Protein AF-A0A353TZP6-F1 (afdb_monomer)

Solvent-accessible surface area (backbone atoms only — not comparable to full-atom values): 6422 Å² total; per-residue (Å²): 141,82,79,86,77,81,79,74,49,71,65,54,69,53,49,50,61,51,52,54,53,61,46,69,48,57,64,72,59,34,50,53,50,16,57,54,48,21,53,50,44,58,71,74,45,66,64,47,69,60,54,48,53,51,46,45,72,78,41,69,90,55,53,74,68,54,53,49,53,51,51,55,51,47,39,43,52,53,27,42,50,53,33,48,58,42,34,63,77,69,56,56,67,72,63,48,59,77,73,54,81,80,77,70,71,90,80,112

Structure (mmCIF, N/CA/C/O backbone):
data_AF-A0A353TZP6-F1
#
_entry.id   AF-A0A353TZP6-F1
#
loop_
_atom_site.group_PDB
_atom_site.id
_atom_site.type_symbol
_atom_site.label_atom_id
_atom_site.label_alt_id
_atom_site.label_comp_id
_atom_site.label_asym_id
_atom_site.label_entity_id
_atom_site.label_seq_id
_atom_site.pdbx_PDB_ins_code
_atom_site.Cartn_x
_atom_site.Cartn_y
_atom_site.Cartn_z
_atom_site.occupancy
_atom_site.B_iso_or_equiv
_atom_site.auth_seq_id
_atom_site.auth_comp_id
_atom_site.auth_asym_id
_atom_site.auth_atom_id
_atom_site.pdbx_PDB_model_num
ATOM 1 N N . MET A 1 1 ? -3.359 32.025 -40.042 1.00 48.66 1 MET A N 1
ATOM 2 C CA . MET A 1 1 ? -3.368 30.663 -39.461 1.00 48.66 1 MET A CA 1
ATOM 3 C C . MET A 1 1 ? -1.935 30.156 -39.372 1.00 48.66 1 MET A C 1
ATOM 5 O O . MET A 1 1 ? -1.384 29.779 -40.392 1.00 48.66 1 MET A O 1
ATOM 9 N N . SER A 1 2 ? -1.312 30.168 -38.189 1.00 39.16 2 SER A N 1
ATOM 10 C CA . SER A 1 2 ? -0.039 29.461 -37.958 1.00 39.16 2 SER A CA 1
ATOM 11 C C . SER A 1 2 ? 0.246 29.301 -36.458 1.00 39.16 2 SER A C 1
ATOM 13 O O . SER A 1 2 ? 0.691 30.234 -35.798 1.00 39.16 2 SER A O 1
ATOM 15 N N . ARG A 1 3 ? -0.046 28.091 -35.958 1.00 51.03 3 ARG A N 1
ATOM 16 C CA . ARG A 1 3 ? 0.529 27.388 -34.793 1.00 51.03 3 ARG A CA 1
ATOM 17 C C . ARG A 1 3 ? 0.862 28.225 -33.546 1.00 51.03 3 ARG A C 1
ATOM 19 O O . ARG A 1 3 ? 1.991 28.677 -33.367 1.00 51.03 3 ARG A O 1
ATOM 26 N N . GLN A 1 4 ? -0.074 28.261 -32.596 1.00 44.69 4 GLN A N 1
ATOM 27 C CA . GLN A 1 4 ? 0.276 28.401 -31.180 1.00 44.69 4 GLN A CA 1
ATOM 28 C C . GLN A 1 4 ? 1.163 27.210 -30.780 1.00 44.69 4 GLN A C 1
ATOM 30 O O . GLN A 1 4 ? 0.711 26.068 -30.756 1.00 44.69 4 GLN A O 1
ATOM 35 N N . LYS A 1 5 ? 2.448 27.465 -30.512 1.00 51.31 5 LYS A N 1
ATOM 36 C CA . LYS A 1 5 ? 3.349 26.500 -29.869 1.00 51.31 5 LYS A CA 1
ATOM 37 C C . LYS A 1 5 ? 2.804 26.202 -28.469 1.00 51.31 5 LYS A C 1
ATOM 39 O O . LYS A 1 5 ? 2.803 27.084 -27.615 1.00 51.31 5 LYS A O 1
ATOM 44 N N . GLU A 1 6 ? 2.347 24.971 -28.261 1.00 57.94 6 GLU A N 1
ATOM 45 C CA . GLU A 1 6 ? 2.032 24.368 -26.962 1.00 57.94 6 GLU A CA 1
ATOM 46 C C . GLU A 1 6 ? 3.129 24.713 -25.937 1.00 57.94 6 GLU A C 1
ATOM 48 O O . GLU A 1 6 ? 4.236 24.171 -25.975 1.00 57.94 6 GLU A O 1
ATOM 53 N N . LYS A 1 7 ? 2.856 25.642 -25.013 1.00 61.22 7 LYS A N 1
ATOM 54 C CA . LYS A 1 7 ? 3.734 25.873 -23.861 1.00 61.22 7 LYS A CA 1
ATOM 55 C C . LYS A 1 7 ? 3.532 24.714 -22.889 1.00 61.22 7 LYS A C 1
ATOM 57 O O . LYS A 1 7 ? 2.684 24.785 -22.004 1.00 61.22 7 LYS A O 1
ATOM 62 N N . ARG A 1 8 ? 4.290 23.630 -23.060 1.00 67.88 8 ARG A N 1
ATOM 63 C CA . ARG A 1 8 ? 4.352 22.560 -22.055 1.00 67.88 8 ARG A CA 1
ATOM 64 C C . ARG A 1 8 ? 4.855 23.168 -20.744 1.00 67.88 8 ARG A C 1
ATOM 66 O O . ARG A 1 8 ? 5.929 23.764 -20.712 1.00 67.88 8 ARG A O 1
ATOM 73 N N . SER A 1 9 ? 4.048 23.074 -19.686 1.00 82.62 9 SER A N 1
ATOM 74 C CA . SER A 1 9 ? 4.417 23.548 -18.347 1.00 82.62 9 SER A CA 1
ATOM 75 C C . SER A 1 9 ? 5.712 22.868 -17.895 1.00 82.62 9 SER A C 1
ATOM 77 O O . SER A 1 9 ? 5.877 21.669 -18.114 1.00 82.62 9 SER A O 1
ATOM 79 N N . LEU A 1 10 ? 6.615 23.602 -17.237 1.00 83.25 10 LEU A N 1
ATOM 80 C CA . LEU A 1 10 ? 7.865 23.049 -16.697 1.00 83.25 10 LEU A CA 1
ATOM 81 C C . LEU A 1 10 ? 7.599 21.801 -15.833 1.00 83.25 10 LEU A C 1
ATOM 83 O O . LEU A 1 10 ? 8.314 20.806 -15.932 1.00 83.25 10 LEU A O 1
ATOM 87 N N . GLY A 1 11 ? 6.508 21.826 -15.058 1.00 87.75 11 GLY A N 1
ATOM 88 C CA . GLY A 1 11 ? 6.066 20.685 -14.257 1.00 87.75 11 GLY A CA 1
ATOM 89 C C . GLY A 1 11 ? 5.695 19.465 -15.102 1.00 87.75 11 GLY A C 1
ATOM 90 O O . GLY A 1 11 ? 6.050 18.351 -14.739 1.00 87.75 11 GLY A O 1
ATOM 91 N N . PHE A 1 12 ? 5.061 19.660 -16.262 1.00 89.56 12 PHE A N 1
ATOM 92 C CA . PHE A 1 12 ? 4.754 18.569 -17.192 1.00 89.56 12 PHE A CA 1
ATOM 93 C C . PHE A 1 12 ? 6.031 17.954 -17.774 1.00 89.56 12 PHE A C 1
ATOM 95 O O . PHE A 1 12 ? 6.164 16.734 -17.830 1.00 89.56 12 PHE A O 1
ATOM 102 N N . THR A 1 13 ? 6.995 18.797 -18.149 1.00 90.38 13 THR A N 1
ATOM 103 C CA . THR A 1 13 ? 8.277 18.358 -18.717 1.00 90.38 13 THR A CA 1
ATOM 104 C C . THR A 1 13 ? 9.092 17.504 -17.742 1.00 90.38 13 THR A C 1
ATOM 106 O O . THR A 1 13 ? 9.821 16.628 -18.190 1.00 90.38 13 THR A O 1
ATOM 109 N N . ILE A 1 14 ? 8.948 17.713 -16.427 1.00 92.06 14 ILE A N 1
ATOM 110 C CA . ILE A 1 14 ? 9.623 16.911 -15.391 1.00 92.06 14 ILE A CA 1
ATOM 111 C C . ILE A 1 14 ? 8.786 15.692 -14.980 1.00 92.06 14 ILE A C 1
ATOM 113 O O . ILE A 1 14 ? 9.313 14.586 -14.871 1.00 92.06 14 ILE A O 1
ATOM 117 N N . ALA A 1 15 ? 7.482 15.870 -14.760 1.00 92.31 15 ALA A N 1
ATOM 118 C CA . ALA A 1 15 ? 6.611 14.796 -14.293 1.00 92.31 15 ALA A CA 1
ATOM 119 C C . ALA A 1 15 ? 6.491 13.667 -15.322 1.00 92.31 15 ALA A C 1
ATOM 121 O O . ALA A 1 15 ? 6.508 12.500 -14.945 1.00 92.31 15 ALA A O 1
ATOM 122 N N . TYR A 1 16 ? 6.417 13.994 -16.614 1.00 92.50 16 TYR A N 1
ATOM 123 C CA . TYR A 1 16 ? 6.265 12.999 -17.674 1.00 92.50 16 TYR A CA 1
ATOM 124 C C . TYR A 1 16 ? 7.407 11.961 -17.719 1.00 92.50 16 TYR A C 1
ATOM 126 O O . TYR A 1 16 ? 7.112 10.771 -17.586 1.00 92.50 16 TYR A O 1
ATOM 134 N N . PRO A 1 1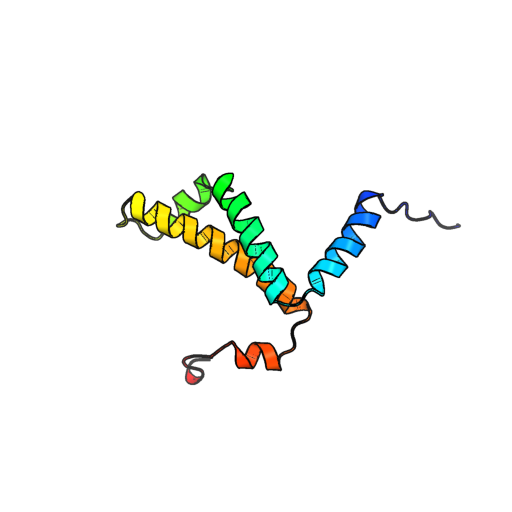7 ? 8.698 12.340 -17.853 1.00 93.81 17 PRO A N 1
ATOM 135 C CA . PRO A 1 17 ? 9.789 11.366 -17.864 1.00 93.81 17 PRO A CA 1
ATOM 136 C C . PRO A 1 17 ? 9.927 10.624 -16.530 1.00 93.81 17 PRO A C 1
ATOM 138 O O . PRO A 1 17 ? 10.264 9.443 -16.534 1.00 93.81 17 PRO A O 1
ATOM 141 N N . LEU A 1 18 ? 9.626 11.272 -15.399 1.00 91.56 18 LEU A N 1
ATOM 142 C CA . LEU A 1 18 ? 9.648 10.628 -14.085 1.00 91.56 18 LEU A CA 1
ATOM 143 C C . LEU A 1 18 ? 8.595 9.518 -13.979 1.00 91.56 18 LEU A C 1
ATOM 145 O O . LEU A 1 18 ? 8.916 8.399 -13.586 1.00 91.56 18 LEU A O 1
ATOM 149 N N . LEU A 1 19 ? 7.347 9.812 -14.352 1.00 89.50 19 LEU A N 1
ATOM 150 C CA . LEU A 1 19 ? 6.262 8.831 -14.349 1.00 89.50 19 LEU A CA 1
ATOM 151 C C . LEU A 1 19 ? 6.547 7.690 -15.327 1.00 89.50 19 LEU A C 1
ATOM 153 O O . LEU A 1 19 ? 6.322 6.530 -14.990 1.00 89.50 19 LEU A O 1
ATOM 157 N N . TRP A 1 20 ? 7.095 8.004 -16.504 1.00 90.62 20 TRP A N 1
ATOM 158 C CA . TRP A 1 20 ? 7.509 6.997 -17.480 1.00 90.62 20 TRP A CA 1
ATOM 159 C C . TRP A 1 20 ? 8.605 6.072 -16.931 1.00 90.62 20 TRP A C 1
ATOM 161 O O . TRP A 1 20 ? 8.513 4.854 -17.087 1.00 90.62 20 TRP A O 1
ATOM 171 N N . LEU A 1 21 ? 9.604 6.627 -16.233 1.00 91.19 21 LEU A N 1
ATOM 172 C CA . LEU A 1 21 ? 10.664 5.850 -15.589 1.00 91.19 21 LEU A CA 1
ATOM 173 C C . LEU A 1 21 ? 10.093 4.925 -14.507 1.00 91.19 21 LEU A C 1
ATOM 175 O O . LEU A 1 21 ? 10.389 3.733 -14.510 1.00 91.19 21 LEU A O 1
ATOM 179 N N . ILE A 1 22 ? 9.246 5.460 -13.618 1.00 89.06 22 ILE A N 1
ATOM 180 C CA . ILE A 1 22 ? 8.606 4.692 -12.539 1.00 89.06 22 ILE A CA 1
ATOM 181 C C . ILE A 1 22 ? 7.772 3.548 -13.117 1.00 89.06 22 ILE A C 1
ATOM 183 O O . ILE A 1 22 ? 7.868 2.420 -12.641 1.00 89.06 22 ILE A O 1
ATOM 187 N N . ALA A 1 23 ? 6.999 3.810 -14.173 1.00 88.19 23 ALA A N 1
ATOM 188 C CA . ALA A 1 23 ? 6.130 2.807 -14.775 1.00 88.19 23 ALA A CA 1
ATOM 189 C C . ALA A 1 23 ? 6.896 1.627 -15.394 1.00 88.19 23 ALA A C 1
ATOM 191 O O . ALA A 1 23 ? 6.327 0.549 -15.551 1.00 88.19 23 ALA A O 1
ATOM 192 N N . ARG A 1 24 ? 8.180 1.807 -15.728 1.00 90.25 24 ARG A N 1
ATOM 193 C CA . ARG A 1 24 ? 9.032 0.776 -16.336 1.00 90.25 24 ARG A CA 1
ATOM 194 C C . ARG A 1 24 ? 9.932 0.050 -15.330 1.00 90.25 24 ARG A C 1
ATOM 196 O O . ARG A 1 24 ? 10.731 -0.797 -15.730 1.00 90.25 24 ARG A O 1
ATOM 203 N N . LEU A 1 25 ? 9.8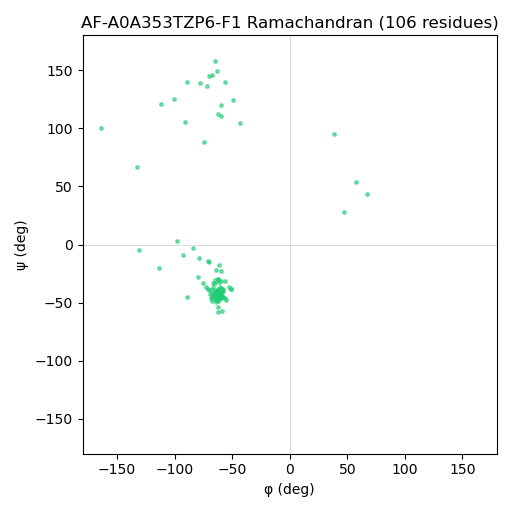20 0.369 -14.039 1.00 91.25 25 LEU A N 1
ATOM 204 C CA . LEU A 1 25 ? 10.587 -0.295 -12.990 1.00 91.25 25 LEU A CA 1
ATOM 205 C C . LEU A 1 25 ? 10.160 -1.763 -12.815 1.00 91.25 25 LEU A C 1
ATOM 207 O O . LEU A 1 25 ? 8.976 -2.089 -12.921 1.00 91.25 25 LEU A O 1
ATOM 211 N N . PRO A 1 26 ? 11.100 -2.666 -12.481 1.00 90.38 26 PRO A N 1
ATOM 212 C CA . PRO A 1 26 ? 10.766 -4.017 -12.061 1.00 90.38 26 PRO A CA 1
ATOM 213 C C . PRO A 1 26 ? 9.953 -4.001 -10.761 1.00 90.38 26 PRO A C 1
ATOM 215 O O . PRO A 1 26 ? 10.167 -3.171 -9.875 1.00 90.38 26 PRO A O 1
ATOM 218 N N . LEU A 1 27 ? 9.077 -4.996 -10.611 1.00 88.69 27 LEU A N 1
ATOM 219 C CA . LEU A 1 27 ? 8.140 -5.114 -9.491 1.00 88.69 27 LEU A CA 1
ATOM 220 C C . LEU A 1 27 ? 8.815 -5.026 -8.105 1.00 88.69 27 LEU A C 1
ATOM 222 O O . LEU A 1 27 ? 8.275 -4.410 -7.193 1.00 88.69 27 LEU A O 1
ATOM 226 N N . ALA A 1 28 ? 10.026 -5.572 -7.950 1.00 91.44 28 ALA A N 1
ATOM 227 C CA . ALA A 1 28 ? 10.775 -5.498 -6.692 1.00 91.44 28 ALA A CA 1
ATOM 228 C C . ALA A 1 28 ? 11.096 -4.051 -6.261 1.00 91.44 28 ALA A C 1
ATOM 230 O O . ALA A 1 28 ? 10.995 -3.724 -5.079 1.00 91.44 28 ALA A O 1
ATOM 231 N N . LEU A 1 29 ? 11.440 -3.170 -7.209 1.00 94.12 29 LEU A N 1
ATOM 232 C CA . LEU A 1 29 ? 11.697 -1.757 -6.914 1.00 94.12 29 LEU A CA 1
ATOM 233 C C . LEU A 1 29 ? 10.399 -1.008 -6.604 1.00 94.12 29 LEU A C 1
ATOM 235 O O . LEU A 1 29 ? 10.380 -0.179 -5.696 1.00 94.12 29 LEU A O 1
ATOM 239 N N . LEU A 1 30 ? 9.304 -1.343 -7.294 1.00 94.12 30 LEU A N 1
ATOM 240 C CA . LEU A 1 30 ? 7.982 -0.791 -6.994 1.00 94.12 30 LEU A CA 1
ATOM 241 C C . LEU A 1 30 ? 7.522 -1.153 -5.571 1.00 94.12 30 LEU A C 1
ATOM 243 O O . LEU A 1 30 ? 7.018 -0.281 -4.869 1.00 94.12 30 LEU A O 1
ATOM 247 N N . TYR A 1 31 ? 7.789 -2.370 -5.086 1.00 94.88 31 TYR A N 1
ATOM 248 C CA . TYR A 1 31 ? 7.551 -2.721 -3.676 1.00 94.88 31 TYR A CA 1
ATOM 249 C C . TYR A 1 31 ? 8.466 -1.959 -2.703 1.00 94.88 31 TYR A C 1
ATOM 251 O O . TYR A 1 31 ? 8.044 -1.606 -1.602 1.00 94.88 31 TYR A O 1
ATOM 259 N N . GLY A 1 32 ? 9.705 -1.647 -3.096 1.00 96.19 32 GLY A N 1
ATOM 260 C CA . GLY A 1 32 ? 10.573 -0.748 -2.328 1.00 96.19 32 GLY A CA 1
ATOM 261 C C . GLY A 1 32 ? 9.958 0.648 -2.170 1.00 96.19 32 GLY A C 1
ATOM 262 O O . GLY A 1 32 ? 9.891 1.179 -1.060 1.00 96.19 32 GLY A O 1
ATOM 263 N N . I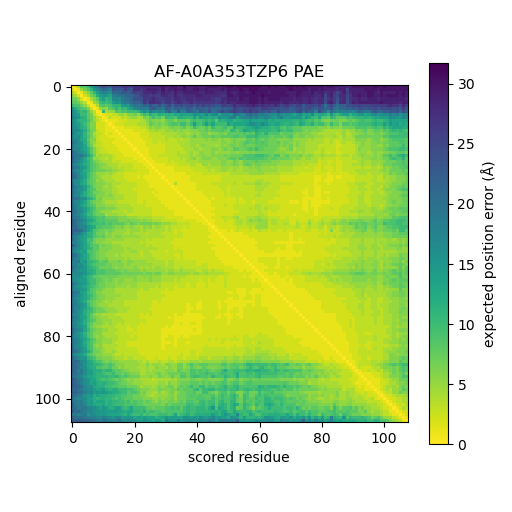LE A 1 33 ? 9.427 1.203 -3.265 1.00 95.06 33 ILE A N 1
ATOM 264 C CA . ILE A 1 33 ? 8.688 2.473 -3.259 1.00 95.06 33 ILE A CA 1
ATOM 265 C C . ILE A 1 33 ? 7.421 2.354 -2.401 1.00 95.06 33 ILE A C 1
ATOM 267 O O . ILE A 1 33 ? 7.166 3.240 -1.587 1.00 95.06 33 ILE A O 1
ATOM 271 N N . SER A 1 34 ? 6.664 1.257 -2.514 1.00 96.75 34 SER A N 1
ATOM 272 C CA . SER A 1 34 ? 5.487 0.993 -1.673 1.00 96.75 34 SER A CA 1
ATOM 273 C C . SER A 1 34 ? 5.831 1.039 -0.184 1.00 96.75 34 SER A C 1
ATOM 275 O O . SER A 1 34 ? 5.170 1.741 0.579 1.00 96.75 34 SER A O 1
ATOM 277 N N . ASN A 1 35 ? 6.910 0.374 0.240 1.00 97.31 35 ASN A N 1
ATOM 278 C CA . ASN A 1 35 ? 7.343 0.381 1.637 1.00 97.31 35 ASN A CA 1
ATOM 279 C C . ASN A 1 35 ? 7.677 1.792 2.139 1.00 97.31 35 ASN A C 1
ATOM 281 O O . ASN A 1 35 ? 7.315 2.151 3.262 1.00 97.31 35 ASN A O 1
ATOM 285 N N . PHE A 1 36 ? 8.329 2.605 1.307 1.00 97.06 36 PHE A N 1
ATOM 286 C CA . PHE A 1 36 ? 8.601 4.004 1.627 1.00 97.06 36 PHE A CA 1
ATOM 287 C C . PHE A 1 36 ? 7.308 4.828 1.738 1.00 97.06 36 PHE A C 1
ATOM 289 O O . PHE A 1 36 ? 7.104 5.541 2.724 1.00 97.06 36 PHE A O 1
ATOM 296 N N . LEU A 1 37 ? 6.393 4.684 0.774 1.00 96.25 37 LEU A N 1
ATOM 297 C CA . LEU A 1 37 ? 5.088 5.348 0.793 1.00 96.25 37 LEU A CA 1
ATOM 298 C C . LEU A 1 37 ? 4.253 4.926 2.003 1.00 96.25 37 LEU A C 1
ATOM 300 O O . LEU A 1 37 ? 3.624 5.777 2.626 1.00 96.25 37 LEU A O 1
ATOM 304 N N . PHE A 1 38 ? 4.292 3.651 2.387 1.00 97.50 38 PHE A N 1
ATOM 305 C CA . PHE A 1 38 ? 3.619 3.138 3.575 1.00 97.50 38 PHE A CA 1
ATOM 306 C C . PHE A 1 38 ? 4.060 3.895 4.831 1.00 97.50 38 PHE A C 1
ATOM 308 O O . PHE A 1 38 ? 3.205 4.322 5.607 1.00 97.50 38 PHE A O 1
ATOM 315 N N . ILE A 1 39 ? 5.367 4.114 5.019 1.00 97.31 39 ILE A N 1
ATOM 316 C CA . ILE A 1 39 ? 5.894 4.852 6.179 1.00 97.31 39 ILE A CA 1
ATOM 317 C C . ILE A 1 39 ? 5.341 6.281 6.200 1.00 97.31 39 ILE A C 1
ATOM 319 O O . ILE A 1 39 ? 4.885 6.746 7.245 1.00 97.31 39 ILE A O 1
ATOM 323 N N . ILE A 1 40 ? 5.316 6.954 5.048 1.00 96.88 40 ILE A N 1
ATOM 324 C CA . ILE A 1 40 ? 4.763 8.308 4.907 1.00 96.88 40 ILE A CA 1
ATOM 325 C C . ILE A 1 40 ? 3.264 8.304 5.237 1.00 96.88 40 ILE A C 1
ATOM 327 O O . ILE A 1 40 ? 2.814 8.996 6.148 1.00 96.88 40 ILE A O 1
ATOM 331 N N . VAL A 1 41 ? 2.474 7.499 4.530 1.00 95.69 41 VAL A N 1
ATOM 332 C CA . VAL A 1 41 ? 1.009 7.456 4.645 1.00 95.69 41 VAL A CA 1
ATOM 333 C C . VAL A 1 41 ? 0.577 7.077 6.066 1.00 95.69 41 VAL A C 1
ATOM 335 O O . VAL A 1 41 ? -0.320 7.714 6.632 1.00 95.69 41 VAL A O 1
ATOM 338 N N . ALA A 1 42 ? 1.234 6.082 6.669 1.00 95.50 42 ALA A N 1
ATOM 339 C CA . ALA A 1 42 ? 0.962 5.653 8.034 1.00 95.50 42 ALA A CA 1
ATOM 340 C C . ALA A 1 42 ? 1.423 6.686 9.075 1.00 95.50 42 ALA A C 1
ATOM 342 O O . ALA A 1 42 ? 0.696 6.919 10.044 1.00 95.50 42 ALA A O 1
ATOM 343 N N . GLY A 1 43 ? 2.581 7.325 8.865 1.00 94.62 43 GLY A N 1
ATOM 344 C CA . GLY A 1 43 ? 3.151 8.339 9.757 1.00 94.62 43 GLY A CA 1
ATOM 345 C C . GLY A 1 43 ? 2.333 9.630 9.802 1.00 94.62 43 GLY A C 1
ATOM 346 O O . GLY A 1 43 ? 2.001 10.111 10.883 1.00 94.62 43 G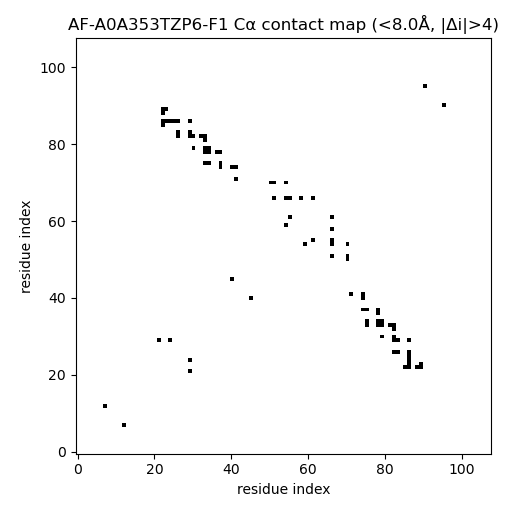LY A O 1
ATOM 347 N N . PHE A 1 44 ? 1.917 10.146 8.642 1.00 95.44 44 PHE A N 1
ATOM 348 C CA . PHE A 1 44 ? 1.072 11.343 8.551 1.00 95.44 44 PHE A CA 1
ATOM 349 C C . PHE A 1 44 ? -0.411 11.068 8.846 1.00 95.44 44 PHE A C 1
ATOM 351 O O . PHE A 1 44 ? -1.199 11.999 9.014 1.00 95.44 44 PHE A O 1
ATOM 358 N N . GLY A 1 45 ? -0.824 9.799 8.920 1.00 93.19 45 GLY A N 1
ATOM 35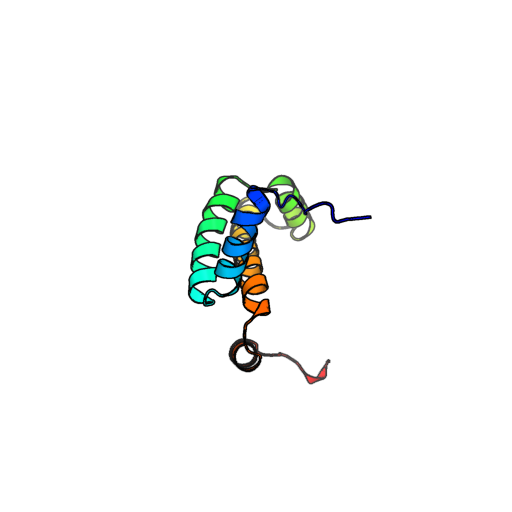9 C CA . GLY A 1 45 ? -2.210 9.430 9.201 1.00 93.19 45 GLY A CA 1
ATOM 360 C C . GLY A 1 45 ? -3.174 9.822 8.077 1.00 93.19 45 GLY A C 1
ATOM 361 O O . GLY A 1 45 ? -4.268 10.333 8.346 1.00 93.19 45 GLY A O 1
ATOM 362 N N . TYR A 1 46 ? -2.780 9.575 6.827 1.00 93.50 46 TYR A N 1
ATOM 363 C CA . TYR A 1 46 ? -3.583 9.876 5.641 1.00 93.50 46 TYR A CA 1
ATOM 364 C C . TYR A 1 46 ? -5.026 9.357 5.771 1.00 93.50 46 TYR A C 1
ATOM 366 O O . TYR A 1 46 ? -5.259 8.181 6.025 1.00 93.50 46 TYR A O 1
ATOM 374 N N . ARG A 1 47 ? -6.020 10.244 5.608 1.00 94.56 47 ARG A N 1
ATOM 375 C CA . ARG A 1 47 ? -7.470 9.936 5.669 1.00 94.56 47 ARG A CA 1
ATOM 376 C C . ARG A 1 47 ? -7.910 9.078 6.867 1.00 94.56 47 ARG A C 1
ATOM 378 O O . ARG A 1 47 ? -8.951 8.420 6.811 1.00 94.56 47 ARG A O 1
ATOM 385 N N . ARG A 1 48 ? -7.192 9.154 7.993 1.00 96.19 48 ARG A N 1
ATOM 386 C CA . ARG A 1 48 ? -7.432 8.321 9.183 1.00 96.19 48 ARG A CA 1
ATOM 387 C C . ARG A 1 48 ? -8.887 8.318 9.657 1.00 96.19 48 ARG A C 1
ATOM 389 O O . ARG A 1 48 ? -9.383 7.272 10.061 1.00 96.19 48 ARG A O 1
ATOM 396 N N . LYS A 1 49 ? -9.580 9.463 9.596 1.00 97.06 49 LYS A N 1
ATOM 397 C CA . LYS A 1 49 ? -10.996 9.583 9.997 1.00 97.06 49 LYS A CA 1
ATOM 398 C C . LYS A 1 49 ? -11.919 8.712 9.140 1.00 97.06 49 LYS A C 1
ATOM 400 O O . LYS A 1 49 ? -12.754 7.999 9.685 1.00 97.06 49 LYS A O 1
ATOM 405 N N . VAL A 1 50 ? -11.744 8.752 7.818 1.00 97.88 50 VAL A N 1
ATOM 406 C CA . VAL A 1 50 ? -12.566 7.982 6.871 1.00 97.88 50 VAL A CA 1
ATOM 407 C C . VAL A 1 50 ? -12.283 6.493 7.023 1.00 97.88 50 VAL A C 1
ATOM 409 O O . VAL A 1 50 ? -13.215 5.709 7.152 1.00 97.88 50 VAL A O 1
ATOM 412 N N . ILE A 1 51 ? -11.004 6.117 7.098 1.00 97.31 51 ILE A N 1
ATOM 413 C CA . ILE A 1 51 ? -10.604 4.715 7.265 1.00 97.31 51 ILE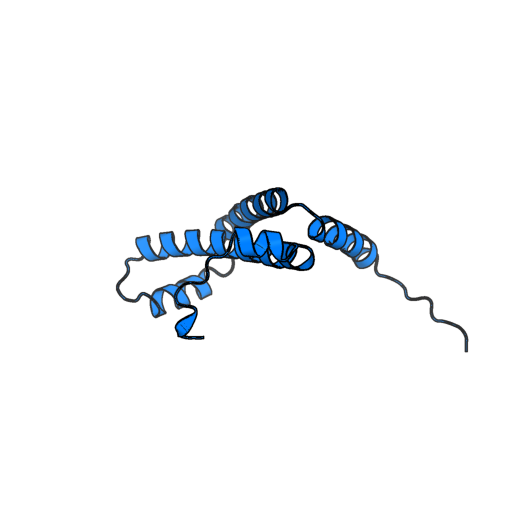 A CA 1
ATOM 414 C C . ILE A 1 51 ? -11.162 4.158 8.577 1.00 97.31 51 ILE A C 1
ATOM 416 O O . ILE A 1 51 ? -11.756 3.090 8.582 1.00 97.31 51 ILE A O 1
ATOM 420 N N . ASN A 1 52 ? -11.056 4.904 9.680 1.00 97.06 52 ASN A N 1
ATOM 421 C CA . ASN A 1 52 ? -11.626 4.481 10.959 1.00 97.06 52 ASN A CA 1
ATOM 422 C C . ASN A 1 52 ? -13.140 4.325 10.918 1.00 97.06 52 ASN A C 1
ATOM 424 O O . ASN A 1 52 ? -13.648 3.352 11.461 1.00 97.06 52 ASN A O 1
ATOM 428 N N . LYS A 1 53 ? -13.853 5.273 10.301 1.00 98.00 53 LYS A N 1
ATOM 429 C CA . LYS A 1 53 ? -15.308 5.184 10.161 1.00 98.00 53 LYS A CA 1
ATOM 430 C C . LYS A 1 53 ? -15.696 3.917 9.397 1.00 98.00 53 LYS A C 1
ATOM 432 O O . LYS A 1 53 ? -16.548 3.173 9.861 1.00 98.00 53 LYS A O 1
ATOM 437 N N . ASN A 1 54 ? -15.020 3.639 8.285 1.00 98.12 54 ASN A N 1
ATOM 438 C CA . ASN A 1 54 ? -15.277 2.439 7.494 1.00 98.12 54 ASN A CA 1
ATOM 439 C C . ASN A 1 54 ? -14.959 1.166 8.286 1.00 98.12 54 ASN A C 1
ATOM 441 O O . ASN A 1 54 ? -15.793 0.275 8.346 1.00 98.12 54 ASN A O 1
ATOM 445 N N . LEU A 1 55 ? -13.805 1.105 8.958 1.00 97.94 55 LEU A N 1
ATOM 446 C CA . LEU A 1 55 ? -13.423 -0.067 9.748 1.00 97.94 55 LEU A CA 1
ATOM 447 C C . LEU A 1 55 ? -14.382 -0.333 10.912 1.00 97.94 55 LEU A C 1
ATOM 449 O O . LEU A 1 55 ? -14.709 -1.486 11.152 1.00 97.94 55 LEU A O 1
ATOM 453 N N . LYS A 1 56 ? -14.863 0.704 11.606 1.00 97.69 56 LYS A N 1
ATOM 454 C CA . LYS A 1 56 ? -15.864 0.546 12.674 1.00 97.69 56 LYS A CA 1
ATOM 455 C C . LYS A 1 56 ? -17.212 0.070 12.142 1.00 97.69 56 LYS A C 1
ATOM 457 O O . LYS A 1 56 ? -17.871 -0.721 12.799 1.00 97.69 56 LYS A O 1
ATOM 462 N N . ASN A 1 57 ? -17.606 0.529 10.956 1.00 97.88 57 ASN A N 1
ATOM 463 C CA . ASN A 1 57 ? -18.842 0.081 10.321 1.00 97.88 57 ASN A CA 1
ATOM 464 C C . ASN A 1 57 ? -18.738 -1.369 9.818 1.00 97.88 57 ASN A C 1
ATOM 466 O O . ASN A 1 57 ? -19.706 -2.111 9.912 1.00 97.88 57 ASN A O 1
ATOM 470 N N . SER A 1 58 ? -17.582 -1.769 9.279 1.00 97.69 58 SER A N 1
ATOM 471 C CA . SER A 1 58 ? -17.349 -3.126 8.763 1.00 97.69 58 SER A CA 1
ATOM 472 C C . SER A 1 58 ? -17.046 -4.149 9.859 1.00 97.69 58 SER A C 1
ATOM 474 O O . SER A 1 58 ? -17.314 -5.330 9.675 1.00 97.69 58 SER A O 1
ATOM 476 N N . PHE A 1 59 ? -16.473 -3.709 10.982 1.00 97.31 59 PHE A N 1
ATOM 477 C CA . PHE A 1 59 ? -16.074 -4.558 12.103 1.00 97.31 59 PHE A CA 1
ATOM 478 C C . PHE A 1 59 ? -16.548 -3.954 13.436 1.00 97.31 59 PHE A C 1
ATOM 480 O O . PHE A 1 59 ? -15.715 -3.518 14.238 1.00 97.31 59 PHE A O 1
ATOM 487 N N . PRO A 1 60 ? -17.870 -3.901 13.677 1.00 95.81 60 PRO A N 1
ATOM 488 C CA . PRO A 1 60 ? -18.435 -3.249 14.859 1.00 95.81 60 PRO A CA 1
ATOM 489 C C . PRO A 1 60 ? -17.997 -3.905 16.176 1.00 95.81 60 PRO A C 1
ATOM 491 O O . PRO A 1 60 ? -17.842 -3.209 17.176 1.00 95.81 60 PRO A O 1
ATOM 494 N N . ASP A 1 61 ? -17.717 -5.210 16.163 1.00 97.69 61 ASP A N 1
ATOM 495 C CA . ASP A 1 61 ? -17.364 -5.984 17.362 1.00 97.69 61 ASP A CA 1
ATOM 496 C C . ASP A 1 61 ? -15.876 -5.894 17.748 1.00 97.69 61 ASP A C 1
ATOM 498 O O . ASP A 1 61 ? -15.446 -6.478 18.742 1.00 97.69 61 ASP A O 1
ATOM 502 N N . LYS A 1 62 ? -15.050 -5.191 16.958 1.00 96.88 62 LYS A N 1
ATOM 503 C CA . LYS A 1 62 ? -13.602 -5.103 17.190 1.00 96.88 62 LYS A CA 1
ATOM 504 C C . LYS A 1 62 ? -13.225 -3.947 18.104 1.00 96.88 62 LYS A C 1
ATOM 506 O O . LYS A 1 62 ? -13.690 -2.820 17.955 1.00 96.88 62 LYS A O 1
ATOM 511 N N . SER A 1 63 ? -12.267 -4.206 18.990 1.00 97.56 63 SER A N 1
ATOM 512 C CA . SER A 1 63 ? -11.694 -3.179 19.862 1.00 97.56 63 SER A CA 1
ATOM 513 C C . SER A 1 63 ? -10.932 -2.104 19.072 1.00 97.56 63 SER A C 1
ATOM 515 O O . SER A 1 63 ? -10.405 -2.340 17.982 1.00 97.56 63 SER A O 1
ATOM 517 N N . GLU A 1 64 ? -10.763 -0.915 19.658 1.00 96.50 64 GLU A N 1
ATOM 518 C CA . GLU A 1 64 ? -9.977 0.175 19.050 1.00 96.50 64 GLU A CA 1
ATOM 519 C C . GLU A 1 64 ? -8.529 -0.231 18.715 1.00 96.50 64 GLU A C 1
ATOM 521 O O . GLU A 1 64 ? -7.939 0.258 17.744 1.00 96.50 64 GLU A O 1
ATOM 526 N N . LEU A 1 65 ? -7.944 -1.140 19.504 1.00 97.44 65 LEU A N 1
ATOM 527 C CA . LEU A 1 65 ? -6.601 -1.667 19.266 1.00 97.44 65 LEU A CA 1
ATOM 528 C C . LEU A 1 65 ? -6.558 -2.556 18.021 1.00 97.44 65 LEU A C 1
ATOM 530 O O . LEU A 1 65 ? -5.640 -2.423 17.209 1.00 97.44 65 LEU A O 1
ATOM 534 N N . GLU A 1 66 ? -7.552 -3.422 17.832 1.00 98.12 66 GLU A N 1
ATOM 535 C CA . GLU A 1 66 ? -7.675 -4.234 16.621 1.00 98.12 66 GLU A CA 1
ATOM 536 C C . GLU A 1 66 ? -7.948 -3.367 15.394 1.00 98.12 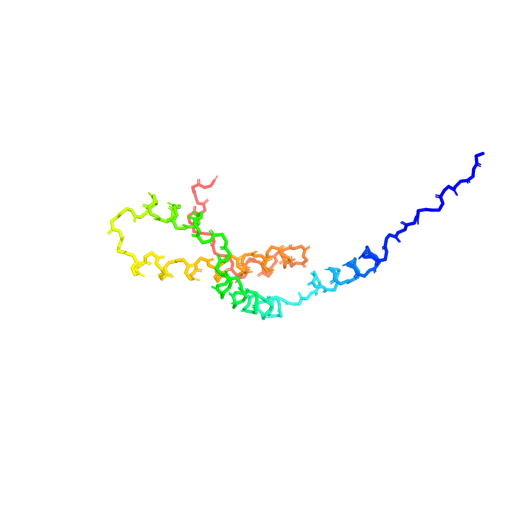66 GLU A C 1
ATOM 538 O O . GLU A 1 66 ? -7.266 -3.515 14.381 1.00 98.12 66 GLU A O 1
ATOM 543 N N . ILE A 1 67 ? -8.859 -2.394 15.499 1.00 98.06 67 ILE A N 1
ATOM 544 C CA . ILE A 1 67 ? -9.131 -1.431 14.424 1.00 98.06 67 ILE A CA 1
ATOM 545 C C . ILE A 1 67 ? -7.850 -0.676 14.044 1.00 98.06 67 ILE A C 1
ATOM 547 O O . ILE A 1 67 ? -7.568 -0.463 12.863 1.00 98.06 67 ILE A O 1
ATOM 551 N N . ARG A 1 68 ? -7.014 -0.299 15.023 1.00 96.88 68 ARG A N 1
ATOM 552 C CA . ARG A 1 68 ? -5.698 0.299 14.757 1.00 96.88 68 ARG A CA 1
ATOM 553 C C . ARG A 1 68 ? -4.759 -0.655 14.020 1.00 96.88 68 ARG A C 1
ATOM 555 O O . ARG A 1 68 ? -4.092 -0.190 13.097 1.00 96.88 68 ARG A O 1
ATOM 562 N N . LYS A 1 69 ? -4.689 -1.932 14.405 1.00 97.88 69 LYS A N 1
ATOM 563 C CA . LYS A 1 69 ? -3.862 -2.935 13.711 1.00 97.88 69 LYS A CA 1
ATOM 564 C C . LYS A 1 69 ? -4.312 -3.105 12.260 1.00 97.88 69 LYS A C 1
ATOM 566 O O . LYS A 1 69 ? -3.487 -2.988 11.357 1.00 97.88 69 LYS A O 1
ATOM 571 N N . ILE A 1 70 ? -5.618 -3.261 12.034 1.00 97.94 70 ILE A N 1
ATOM 572 C CA . ILE A 1 70 ? -6.197 -3.396 10.691 1.00 97.94 70 ILE A CA 1
ATOM 573 C C . ILE A 1 70 ? -5.925 -2.142 9.859 1.00 97.94 70 ILE A C 1
ATOM 575 O O . ILE A 1 70 ? -5.504 -2.254 8.716 1.00 97.94 70 ILE A O 1
ATOM 579 N N . ARG A 1 71 ? -6.068 -0.940 10.430 1.00 97.38 71 ARG A N 1
ATOM 580 C CA . ARG A 1 71 ? -5.748 0.314 9.729 1.00 97.38 71 ARG A CA 1
ATOM 581 C C . ARG A 1 71 ? -4.289 0.387 9.267 1.00 97.38 71 ARG A C 1
ATOM 583 O O . ARG A 1 71 ? -4.027 0.888 8.180 1.00 97.38 71 ARG A O 1
ATOM 590 N N . ILE A 1 72 ? -3.339 -0.063 10.088 1.00 97.38 72 ILE A N 1
ATOM 591 C CA . ILE A 1 72 ? -1.921 -0.084 9.694 1.00 97.38 72 ILE A CA 1
ATOM 592 C C . ILE A 1 72 ? -1.708 -1.087 8.553 1.00 97.38 72 ILE A C 1
ATOM 594 O O . ILE A 1 72 ? -1.029 -0.757 7.584 1.00 97.38 72 ILE A O 1
ATOM 598 N N . GLY A 1 73 ? -2.341 -2.263 8.628 1.00 97.38 73 GLY A N 1
ATOM 599 C CA . GLY A 1 73 ? -2.354 -3.235 7.530 1.00 97.38 73 GLY A CA 1
ATOM 600 C C . GLY A 1 73 ? -2.972 -2.669 6.248 1.00 97.38 73 GLY A C 1
ATOM 601 O O . GLY A 1 73 ? -2.400 -2.828 5.174 1.00 97.38 73 GLY A O 1
ATOM 602 N N . PHE A 1 74 ? -4.069 -1.917 6.369 1.00 97.38 74 PHE A N 1
ATOM 603 C CA . PHE A 1 74 ? -4.711 -1.220 5.257 1.00 97.38 74 PHE A CA 1
ATOM 604 C C . PHE A 1 74 ? -3.749 -0.252 4.565 1.00 97.38 74 PHE A C 1
ATOM 606 O O . PHE A 1 74 ? -3.683 -0.263 3.345 1.00 97.38 74 PHE A O 1
ATOM 613 N N . TYR A 1 75 ? -2.972 0.554 5.301 1.00 97.62 75 TYR A N 1
ATOM 614 C CA . TYR A 1 75 ? -2.010 1.464 4.666 1.00 97.62 75 TYR A CA 1
ATOM 615 C C . TYR A 1 75 ? -0.940 0.727 3.867 1.00 97.62 75 TYR A C 1
ATOM 617 O O . TYR A 1 75 ? -0.593 1.174 2.779 1.00 97.62 75 TYR A O 1
ATOM 625 N N . ARG A 1 76 ? -0.432 -0.394 4.393 1.00 97.75 76 ARG A N 1
ATOM 626 C CA . ARG A 1 76 ? 0.551 -1.216 3.682 1.00 97.75 76 ARG A CA 1
ATOM 627 C C . ARG A 1 76 ? -0.050 -1.768 2.396 1.00 97.75 76 ARG A C 1
ATOM 629 O O . ARG A 1 76 ? 0.467 -1.490 1.323 1.00 97.75 76 ARG A O 1
ATOM 636 N N . HIS A 1 77 ? -1.193 -2.438 2.515 1.00 97.25 77 HIS A N 1
ATOM 637 C CA . HIS A 1 77 ? -1.882 -3.022 1.372 1.00 97.25 77 HIS A CA 1
ATOM 638 C C . HIS A 1 77 ? -2.280 -1.970 0.328 1.00 97.25 77 HIS A C 1
ATOM 640 O O . HIS A 1 77 ? -2.164 -2.207 -0.865 1.00 97.25 77 HIS A O 1
ATOM 646 N N . PHE A 1 78 ? -2.698 -0.780 0.758 1.00 97.12 78 PHE A N 1
ATOM 647 C CA . PHE A 1 78 ? -3.039 0.322 -0.137 1.00 97.12 78 PHE A CA 1
ATOM 648 C C . PHE A 1 78 ? -1.835 0.804 -0.955 1.00 97.12 78 PHE A C 1
ATOM 650 O O . PHE A 1 78 ? -1.966 1.042 -2.154 1.00 97.12 78 PHE A O 1
ATOM 657 N N . CYS A 1 79 ? -0.664 0.935 -0.329 1.00 96.94 79 CYS A N 1
ATOM 658 C CA . CYS A 1 79 ? 0.568 1.278 -1.037 1.00 96.94 79 CYS A CA 1
ATOM 659 C C . CYS A 1 79 ? 1.018 0.153 -1.980 1.00 96.94 79 CYS A C 1
ATOM 661 O O . CYS A 1 79 ? 1.420 0.445 -3.108 1.00 96.94 79 CYS A O 1
ATOM 663 N N . ASP A 1 80 ? 0.885 -1.109 -1.560 1.00 96.31 80 ASP A N 1
ATOM 664 C CA . ASP A 1 80 ? 1.215 -2.270 -2.393 1.00 96.31 80 ASP A CA 1
ATOM 665 C C . ASP A 1 80 ? 0.307 -2.326 -3.625 1.00 96.31 80 ASP A C 1
ATOM 667 O O . ASP A 1 80 ? 0.802 -2.432 -4.743 1.00 96.31 80 ASP A O 1
ATOM 671 N N . LEU A 1 81 ? -0.999 -2.107 -3.448 1.00 95.69 81 LEU A N 1
ATOM 672 C CA . LEU A 1 81 ? -1.971 -2.056 -4.538 1.00 95.69 81 LEU A CA 1
ATOM 673 C C . LEU A 1 81 ? -1.643 -0.947 -5.551 1.00 95.69 81 LEU A C 1
ATOM 675 O O . LEU A 1 81 ? -1.783 -1.144 -6.757 1.00 95.69 81 LEU A O 1
ATOM 679 N N . PHE A 1 82 ? -1.179 0.219 -5.088 1.00 94.44 82 PHE A N 1
ATOM 680 C CA . PHE A 1 82 ? -0.717 1.288 -5.979 1.00 94.44 82 PHE A CA 1
ATOM 681 C C . PHE A 1 82 ? 0.497 0.863 -6.809 1.00 94.44 82 PHE A C 1
ATOM 683 O O . PHE A 1 82 ? 0.524 1.089 -8.019 1.00 94.44 82 PHE A O 1
ATOM 690 N N . ALA A 1 83 ? 1.492 0.246 -6.169 1.00 94.56 83 ALA A N 1
ATOM 691 C CA . ALA A 1 83 ? 2.683 -0.263 -6.842 1.00 94.56 83 ALA A CA 1
ATOM 692 C C . ALA A 1 83 ? 2.335 -1.366 -7.857 1.00 94.56 83 ALA A C 1
ATOM 694 O O . ALA A 1 83 ? 2.822 -1.343 -8.987 1.00 94.56 83 ALA A O 1
ATOM 695 N N . GLU A 1 84 ? 1.448 -2.287 -7.486 1.00 93.19 84 GLU A N 1
ATOM 696 C CA . GLU A 1 84 ? 0.959 -3.359 -8.351 1.00 93.19 84 GLU A CA 1
ATOM 697 C C . GLU A 1 84 ? 0.172 -2.810 -9.541 1.00 93.19 84 GLU A C 1
ATOM 699 O O . GLU A 1 84 ? 0.416 -3.224 -10.668 1.00 93.19 84 GLU A O 1
ATOM 704 N N . THR A 1 85 ? -0.684 -1.807 -9.333 1.00 93.00 85 THR A N 1
ATOM 705 C CA . THR A 1 85 ? -1.420 -1.144 -10.424 1.00 93.00 85 THR A CA 1
ATOM 706 C C . THR A 1 85 ? -0.472 -0.536 -11.460 1.00 93.00 85 THR A C 1
ATOM 708 O O . THR A 1 85 ? -0.715 -0.643 -12.659 1.00 93.00 85 THR A O 1
ATOM 711 N N . ILE A 1 86 ? 0.639 0.066 -11.021 1.00 92.56 86 ILE A N 1
ATOM 712 C CA . ILE A 1 86 ? 1.674 0.587 -11.927 1.00 92.56 86 ILE A CA 1
ATOM 713 C C . ILE A 1 86 ? 2.382 -0.563 -12.655 1.00 92.56 86 ILE A C 1
ATOM 715 O O . ILE A 1 86 ? 2.593 -0.485 -13.866 1.00 92.56 86 ILE A O 1
ATOM 719 N N . ALA A 1 87 ? 2.723 -1.639 -11.941 1.00 90.56 87 ALA A N 1
ATOM 720 C CA . ALA A 1 87 ? 3.360 -2.813 -12.531 1.00 90.56 87 ALA A CA 1
ATOM 721 C C . ALA A 1 87 ? 2.480 -3.478 -13.604 1.00 90.56 87 ALA A C 1
ATOM 723 O O . ALA A 1 87 ? 3.001 -3.919 -14.630 1.00 90.56 87 ALA A O 1
ATOM 724 N N . LEU A 1 88 ? 1.158 -3.505 -13.399 1.00 90.38 88 LEU A N 1
ATOM 725 C CA . LEU A 1 88 ? 0.186 -4.096 -14.323 1.00 90.38 88 LEU A CA 1
ATOM 726 C C . LEU A 1 88 ? 0.201 -3.456 -15.720 1.00 90.38 88 LEU A C 1
ATOM 728 O O . LEU A 1 88 ? -0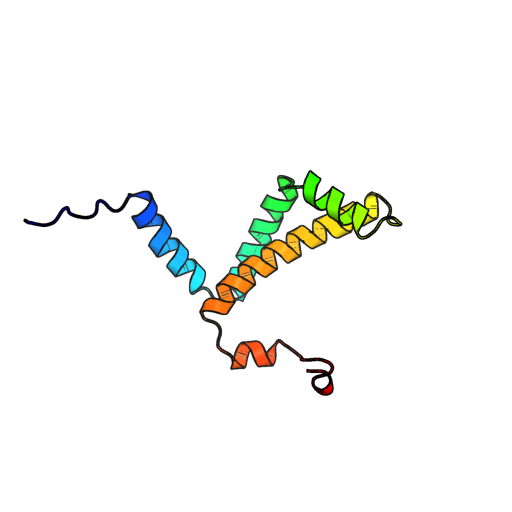.180 -4.117 -16.679 1.00 90.38 88 LEU A O 1
ATOM 732 N N . ILE A 1 89 ? 0.685 -2.217 -15.869 1.00 88.50 89 ILE A N 1
ATOM 733 C CA . ILE A 1 89 ? 0.762 -1.527 -17.170 1.00 88.50 89 ILE A CA 1
ATOM 734 C C . ILE A 1 89 ? 1.729 -2.235 -18.136 1.00 88.50 89 ILE A C 1
ATOM 736 O O . ILE A 1 89 ? 1.537 -2.180 -19.349 1.00 88.50 89 ILE A O 1
ATOM 740 N N . HIS A 1 90 ? 2.771 -2.893 -17.618 1.00 83.31 90 HIS A N 1
ATOM 741 C CA . HIS A 1 90 ? 3.850 -3.458 -18.438 1.00 83.31 90 HIS A CA 1
ATOM 742 C C . HIS A 1 90 ? 4.196 -4.916 -18.116 1.00 83.31 90 HIS A C 1
ATOM 744 O O . HIS A 1 90 ? 5.079 -5.479 -18.761 1.00 83.31 90 HIS A O 1
ATOM 750 N N . ILE A 1 91 ? 3.586 -5.517 -17.093 1.00 86.31 91 ILE A N 1
ATOM 751 C CA . ILE A 1 91 ? 3.875 -6.900 -16.717 1.00 86.31 91 ILE A CA 1
ATOM 752 C C . ILE A 1 91 ? 3.289 -7.875 -17.747 1.00 86.31 91 ILE A C 1
ATOM 754 O O . ILE A 1 91 ? 2.150 -7.735 -18.187 1.00 86.31 91 ILE A O 1
ATOM 758 N N . ASP A 1 92 ? 4.071 -8.889 -18.111 1.00 86.56 92 ASP A N 1
ATOM 759 C CA . ASP A 1 92 ? 3.621 -9.942 -19.021 1.00 86.56 92 ASP A CA 1
ATOM 760 C C . ASP A 1 92 ? 2.569 -10.839 -18.357 1.00 86.56 92 ASP A C 1
ATOM 762 O O . ASP A 1 92 ? 2.675 -11.166 -17.167 1.00 86.56 92 ASP A O 1
ATOM 766 N N . ILE A 1 93 ? 1.603 -11.314 -19.145 1.00 86.44 93 ILE A N 1
ATOM 767 C CA . ILE A 1 93 ? 0.530 -12.194 -18.664 1.00 86.44 93 ILE A CA 1
ATOM 768 C C . ILE A 1 93 ? 1.079 -13.479 -18.022 1.00 86.44 93 ILE A C 1
ATOM 770 O O . ILE A 1 93 ? 0.615 -13.877 -16.955 1.00 86.44 93 ILE A O 1
ATOM 774 N N . ASP A 1 94 ? 2.153 -14.049 -18.574 1.00 87.62 94 ASP A N 1
ATOM 775 C CA . ASP A 1 94 ? 2.809 -15.252 -18.045 1.00 87.62 94 ASP A CA 1
ATOM 776 C C . ASP A 1 94 ? 3.364 -15.039 -16.628 1.00 87.62 94 ASP A C 1
ATOM 778 O O . ASP A 1 94 ? 3.411 -15.960 -15.809 1.00 87.62 94 ASP A O 1
ATOM 782 N N . LYS A 1 95 ? 3.808 -13.814 -16.308 1.00 86.94 95 LYS A N 1
ATOM 783 C CA . LYS A 1 95 ? 4.297 -13.471 -14.963 1.00 86.94 95 LYS A CA 1
ATOM 784 C C . LYS A 1 95 ? 3.150 -13.315 -13.974 1.00 86.94 95 LYS A C 1
ATOM 786 O O . LYS A 1 95 ? 3.348 -13.632 -12.803 1.00 86.94 95 LYS A O 1
ATOM 791 N N . ILE A 1 96 ? 1.991 -12.831 -14.426 1.00 86.75 96 ILE A N 1
ATOM 792 C CA . ILE A 1 96 ? 0.776 -12.757 -13.606 1.00 86.75 96 ILE A CA 1
ATOM 793 C C . ILE A 1 96 ? 0.272 -14.171 -13.311 1.00 86.75 96 ILE A C 1
ATOM 795 O O . ILE A 1 96 ? 0.055 -14.498 -12.149 1.00 86.75 96 ILE A O 1
ATOM 799 N N . GLN A 1 97 ? 0.165 -15.033 -14.325 1.00 87.06 97 GLN A N 1
ATOM 800 C CA . GLN A 1 97 ? -0.322 -16.409 -14.168 1.00 87.06 97 GLN A CA 1
ATOM 801 C C . GLN A 1 97 ? 0.529 -17.243 -13.202 1.00 87.06 97 GLN A C 1
ATOM 803 O O . GLN A 1 97 ? 0.005 -18.081 -12.482 1.00 87.06 97 GLN A O 1
ATOM 808 N N . LYS A 1 98 ? 1.838 -16.979 -13.111 1.00 88.31 98 LYS A N 1
ATOM 809 C CA . LYS A 1 98 ? 2.719 -17.625 -12.118 1.00 88.31 98 LYS A CA 1
ATOM 810 C C . LYS A 1 98 ? 2.493 -17.162 -10.674 1.00 88.31 98 LYS A C 1
ATOM 812 O O . LYS A 1 98 ? 3.050 -17.761 -9.760 1.00 88.31 98 LYS A O 1
ATOM 817 N N . ARG A 1 99 ? 1.774 -16.057 -10.468 1.00 84.19 99 ARG A N 1
ATOM 818 C CA . ARG A 1 99 ? 1.570 -15.408 -9.160 1.00 84.19 99 ARG A CA 1
ATOM 819 C C . ARG A 1 99 ? 0.122 -15.465 -8.684 1.00 84.19 99 ARG A C 1
ATOM 821 O O . ARG A 1 99 ? -0.112 -15.255 -7.499 1.00 84.19 99 ARG A O 1
ATOM 828 N N . VAL A 1 100 ? -0.821 -15.689 -9.595 1.00 89.19 100 VAL A N 1
ATOM 829 C CA . VAL A 1 100 ? -2.257 -15.686 -9.322 1.00 89.19 100 VAL A CA 1
ATOM 830 C C . VAL A 1 100 ? -2.790 -17.097 -9.484 1.00 89.19 100 VAL A C 1
ATOM 832 O O . VAL A 1 100 ? -2.711 -17.676 -10.563 1.00 89.19 100 VAL A O 1
ATOM 835 N N . GLU A 1 101 ? -3.371 -17.615 -8.413 1.00 88.94 101 GLU A N 1
ATOM 836 C CA . GLU A 1 101 ? -4.146 -18.846 -8.429 1.00 88.94 101 GLU A CA 1
ATOM 837 C C . GLU A 1 101 ? -5.633 -18.480 -8.445 1.00 88.94 101 GLU A C 1
ATOM 839 O O . GLU A 1 101 ? -6.098 -17.695 -7.616 1.00 88.94 101 GLU A O 1
ATOM 844 N N . VAL A 1 102 ? -6.371 -19.004 -9.426 1.00 87.19 102 VAL A N 1
ATOM 845 C CA . VAL A 1 102 ? -7.824 -18.827 -9.505 1.00 87.19 102 VAL A CA 1
ATOM 846 C C . VAL A 1 102 ? -8.468 -19.983 -8.759 1.00 87.19 102 VAL A C 1
ATOM 848 O O . VAL A 1 102 ? -8.496 -21.109 -9.250 1.00 87.19 102 VAL A O 1
ATOM 851 N N . CYS A 1 103 ? -8.979 -19.700 -7.566 1.00 90.25 103 CYS A N 1
ATOM 852 C CA . CYS A 1 103 ? -9.760 -20.668 -6.811 1.00 90.25 103 CYS A CA 1
ATOM 853 C C . CYS A 1 103 ? -11.185 -20.747 -7.377 1.00 90.25 103 CYS A C 1
ATOM 855 O O . CYS A 1 103 ? -11.790 -19.715 -7.667 1.00 90.25 103 CYS A O 1
ATOM 857 N N . ASN A 1 104 ? -11.723 -21.962 -7.469 1.00 91.31 104 ASN A N 1
ATOM 858 C CA . ASN A 1 104 ? -13.091 -22.271 -7.900 1.00 91.31 104 ASN A CA 1
ATOM 859 C C . ASN A 1 104 ? -13.455 -21.756 -9.314 1.00 91.31 104 ASN A C 1
ATOM 861 O O . ASN A 1 104 ? -14.453 -21.042 -9.474 1.00 91.31 104 ASN A O 1
ATOM 865 N N . PRO A 1 105 ? -12.663 -22.087 -10.355 1.00 86.94 105 PRO A N 1
ATOM 866 C CA . PRO A 1 105 ? -12.926 -21.645 -11.726 1.00 86.94 105 PRO A CA 1
ATOM 867 C C . PRO A 1 105 ? -14.264 -22.152 -12.289 1.00 86.94 105 PRO A C 1
ATOM 869 O O . PRO A 1 105 ? -14.763 -21.595 -13.257 1.00 86.94 105 PRO A O 1
ATOM 872 N N . GLU A 1 106 ? -14.861 -23.184 -11.694 1.00 92.06 106 GLU A N 1
ATOM 873 C CA . GLU A 1 106 ? -16.154 -23.750 -12.088 1.00 92.06 106 GLU A CA 1
ATOM 874 C C . GLU A 1 106 ? -17.367 -22.853 -11.797 1.00 92.06 106 GLU A C 1
ATOM 876 O O . GLU A 1 106 ? -18.452 -23.117 -12.310 1.00 92.06 106 GLU A O 1
ATOM 881 N N . VAL A 1 107 ? -17.208 -21.824 -10.959 1.00 93.06 107 VAL A N 1
ATOM 882 C CA . VAL A 1 107 ? -18.290 -20.892 -10.584 1.00 93.06 107 VAL A CA 1
ATOM 883 C C . VAL A 1 107 ? -18.326 -19.656 -11.500 1.00 93.06 107 VAL A C 1
ATOM 885 O O . VAL A 1 107 ? -19.257 -18.855 -11.414 1.00 93.06 107 VAL A O 1
ATOM 888 N N . MET A 1 108 ? -17.311 -19.485 -12.354 1.00 71.44 108 MET A N 1
ATOM 889 C CA . MET A 1 108 ? -17.144 -18.344 -13.264 1.00 71.44 108 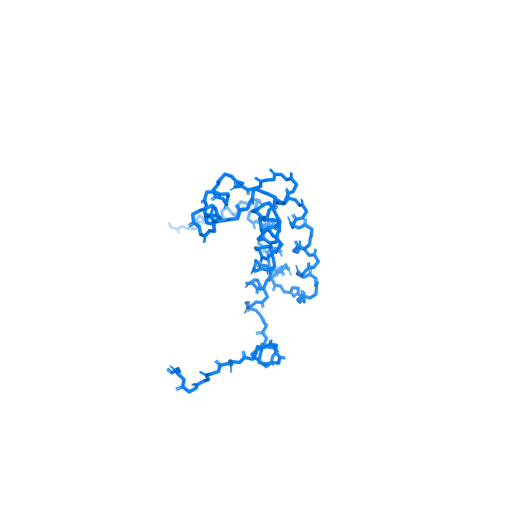MET A CA 1
ATOM 890 C C . MET A 1 108 ? -17.897 -18.541 -14.580 1.00 71.44 108 MET A C 1
ATOM 892 O O . MET A 1 108 ? -18.496 -17.544 -15.044 1.00 71.44 108 MET A O 1
#

Radius of gyration: 19.88 Å; Cα contacts (8 Å, |Δi|>4): 47; chains: 1; bounding box: 30×54×59 Å

Mean predicted aligned error: 6.87 Å

Secondary structure (DSSP, 8-state):
---------HHHHHHHHHHHHHHTS-HHHHHHHHHHHHHHHHHHTTTHHHHHHHHHHH-TTS-HHHHHHHHHHHHHHHHHHHHHHHHHTT--HHHHHTT---S-GGG-

Foldseek 3Di:
DDDDDPPQPPCNVVVVVVLVVLLPDDLVVLLVVLVVQLCVCVVVCPVVVVLLVVLCVVCVPDDPVVSNVVVSVVSSVVSSVVSVVSPVVDDDPVVVVVVDDDPPPVVD

Sequence (108 aa):
MSRQKEKRSLGFTIAYPLLWLIARLPLALLYGISNFLFIIVAGFGYRRKVINKNLKNSFPDKSELEIRKIRIGFYRHFCDLFAETIALIHIDIDKIQKRVEVCNPEVM

pLDDT: mean 90.13, std 11.75, range [39.16, 98.12]